Protein AF-A0A2G9LRD1-F1 (afdb_monomer_lite)

Secondary structure (DSSP, 8-state):
-HHHHHHHHHHHHHTT--SEEEEEEEETTTEEEEEEEETT-TTHHHHHHT-B--TT--S-SGGGGGGGTTS-EEEEE-HHHHHHHHHHHHTTSS-GGGEEEEE------EETTEEPTTTTT-S-SS----

Radius of gyration: 14.29 Å; chains: 1; bounding box: 33×35×33 Å

Sequence (130 aa):
MNEEIGRIAGDLFAKKKIDVFLGYCHDEHVGARPIYISSGDTDLKKKIEQLMFDEHCVMSLPGFLGRLRGERVGIVAKGCDIKCIIGLLQEHQVSRENLVIVAVECDHVKWKGEEMDKCKYCDVHKPDFY

Foldseek 3Di:
DLVVQLVVVVVCLVVVQFQWEWAWFQDPPQGIDIDIAGNPDPPNSVSSNRGDDDLQNPDAGLVCVLVVPPTQYEYEDFQVNVVVVVVCVVVVSDDPSSYDYDYDQAPAHDDPNHGDPCRVPDPRSPPDDD

pLDDT: mean 92.68, std 6.02, range [52.53, 98.06]

Structure (mmCIF, N/CA/C/O backbone):
data_AF-A0A2G9LRD1-F1
#
_entry.id   AF-A0A2G9LRD1-F1
#
loop_
_atom_site.group_PDB
_atom_site.id
_atom_site.type_symbol
_atom_site.label_atom_id
_atom_site.label_alt_id
_atom_site.label_comp_id
_atom_site.label_asym_id
_atom_site.label_entity_id
_atom_site.label_seq_id
_atom_site.pdbx_PDB_ins_code
_atom_site.Cartn_x
_atom_site.Cartn_y
_atom_site.Cartn_z
_atom_site.occupancy
_atom_site.B_iso_or_equiv
_atom_site.auth_seq_id
_atom_site.auth_comp_id
_atom_site.auth_asym_id
_atom_site.auth_atom_id
_atom_site.pdbx_PDB_model_num
ATOM 1 N N . MET A 1 1 ? -5.827 5.430 -12.245 1.00 78.31 1 MET A N 1
ATOM 2 C CA . MET A 1 1 ? -5.211 4.596 -11.189 1.00 78.31 1 MET A CA 1
ATOM 3 C C . MET A 1 1 ? -5.007 5.388 -9.899 1.00 78.31 1 MET A C 1
ATOM 5 O O . MET A 1 1 ? -5.686 5.089 -8.930 1.00 78.31 1 MET A O 1
ATOM 9 N N . ASN A 1 2 ? -4.167 6.431 -9.881 1.00 88.56 2 ASN A N 1
ATOM 10 C CA . ASN A 1 2 ? -3.881 7.216 -8.662 1.00 88.56 2 ASN A CA 1
ATOM 11 C C . ASN A 1 2 ? -5.142 7.790 -7.993 1.00 88.56 2 ASN A C 1
ATOM 13 O O . ASN A 1 2 ? -5.374 7.562 -6.809 1.00 88.56 2 ASN A O 1
ATOM 17 N N . GLU A 1 3 ? -6.013 8.439 -8.772 1.00 87.69 3 GLU A N 1
ATOM 18 C CA . GLU A 1 3 ? -7.292 8.977 -8.275 1.00 87.69 3 GLU A CA 1
ATOM 19 C C . GLU A 1 3 ? -8.213 7.891 -7.700 1.00 87.69 3 GLU A C 1
ATOM 21 O O . GLU A 1 3 ? -8.943 8.122 -6.738 1.00 87.69 3 GLU A O 1
ATOM 26 N N . GLU A 1 4 ? -8.161 6.681 -8.257 1.00 93.25 4 GLU A N 1
ATOM 27 C CA . GLU A 1 4 ? -8.979 5.561 -7.801 1.00 93.25 4 GLU A CA 1
ATOM 28 C C . GLU A 1 4 ? -8.463 4.981 -6.483 1.00 93.25 4 GLU A C 1
ATOM 30 O O . GLU A 1 4 ? -9.258 4.759 -5.570 1.00 93.25 4 GLU A O 1
ATOM 35 N N . ILE A 1 5 ? -7.141 4.829 -6.340 1.00 94.75 5 ILE A N 1
ATOM 36 C CA . ILE A 1 5 ? -6.501 4.464 -5.068 1.00 94.75 5 ILE A CA 1
ATOM 37 C C . ILE A 1 5 ? -6.854 5.501 -3.998 1.00 94.75 5 ILE A C 1
ATOM 39 O O . ILE A 1 5 ? -7.268 5.130 -2.898 1.00 94.75 5 ILE A O 1
ATOM 43 N N . GLY A 1 6 ? -6.758 6.793 -4.330 1.00 94.69 6 GLY A N 1
ATOM 44 C CA . GLY A 1 6 ? -7.118 7.884 -3.427 1.00 94.69 6 GLY A CA 1
ATOM 45 C C . GLY A 1 6 ? -8.586 7.832 -2.995 1.00 94.69 6 GLY A C 1
ATOM 46 O O . GLY A 1 6 ? -8.888 7.910 -1.802 1.00 94.69 6 GLY A O 1
ATOM 47 N N . ARG A 1 7 ? -9.507 7.608 -3.941 1.00 96.62 7 ARG A N 1
ATOM 48 C CA . ARG A 1 7 ? -10.941 7.436 -3.660 1.00 96.62 7 ARG A CA 1
ATOM 49 C C . ARG A 1 7 ? -11.205 6.246 -2.737 1.00 96.62 7 ARG A C 1
ATOM 51 O O . ARG A 1 7 ? -11.938 6.388 -1.763 1.00 96.62 7 ARG A O 1
ATOM 58 N N . ILE A 1 8 ? -10.598 5.090 -3.013 1.00 96.88 8 ILE A N 1
ATOM 59 C CA . ILE A 1 8 ? -10.748 3.882 -2.188 1.00 96.88 8 ILE A CA 1
ATOM 60 C C . ILE A 1 8 ? -10.205 4.128 -0.777 1.00 96.88 8 ILE A C 1
ATOM 62 O O . ILE A 1 8 ? -10.889 3.817 0.198 1.00 96.88 8 ILE A O 1
ATOM 66 N N . ALA A 1 9 ? -9.015 4.719 -0.646 1.00 96.56 9 ALA A N 1
ATOM 67 C CA . ALA A 1 9 ? -8.430 5.052 0.651 1.00 96.56 9 ALA A CA 1
ATOM 68 C C . ALA A 1 9 ? -9.342 6.000 1.447 1.00 96.56 9 ALA A C 1
ATOM 70 O O . ALA A 1 9 ? -9.652 5.729 2.609 1.00 96.56 9 ALA A O 1
ATOM 71 N N . GLY A 1 10 ? -9.842 7.062 0.806 1.00 96.69 10 GLY A N 1
ATOM 72 C CA . GLY A 1 10 ? -10.790 8.003 1.405 1.00 96.69 10 GLY A CA 1
ATOM 73 C C . GLY A 1 10 ? -12.071 7.326 1.897 1.00 96.69 10 GLY A C 1
ATOM 74 O O . GLY A 1 10 ? -12.485 7.544 3.037 1.00 96.69 10 GLY A O 1
ATOM 75 N N . ASP A 1 11 ? -12.654 6.442 1.088 1.00 97.62 11 ASP A N 1
ATOM 76 C CA . ASP A 1 11 ? -13.834 5.657 1.459 1.00 97.62 11 ASP A CA 1
ATOM 77 C C . ASP A 1 11 ? -13.576 4.734 2.658 1.00 97.62 11 ASP A C 1
ATOM 79 O O . ASP A 1 11 ? -14.447 4.570 3.519 1.00 97.62 11 ASP A O 1
ATOM 83 N N . LEU A 1 12 ? -12.398 4.107 2.725 1.00 97.31 12 LEU A N 1
ATOM 84 C CA . LEU A 1 12 ? -12.023 3.217 3.823 1.00 97.31 12 LEU A CA 1
ATOM 85 C C . LEU A 1 12 ? -11.860 3.979 5.142 1.00 97.31 12 LEU A C 1
ATOM 87 O O . LEU A 1 12 ? -12.367 3.513 6.169 1.00 97.31 12 LEU A O 1
ATOM 91 N N . PHE A 1 13 ? -11.227 5.155 5.111 1.00 97.38 13 PHE A N 1
ATOM 92 C CA . PHE A 1 13 ? -11.136 6.041 6.273 1.00 97.38 13 PHE A CA 1
ATOM 93 C C . PHE A 1 13 ? -12.513 6.559 6.698 1.00 97.38 13 PHE A C 1
ATOM 95 O O . PHE A 1 13 ? -12.858 6.487 7.877 1.00 97.38 13 PHE A O 1
ATOM 102 N N . ALA A 1 14 ? -13.342 7.011 5.751 1.00 96.38 14 ALA A N 1
ATOM 103 C CA . ALA A 1 14 ? -14.685 7.519 6.037 1.00 96.38 14 ALA A CA 1
ATOM 104 C C . ALA A 1 14 ? -15.583 6.454 6.690 1.00 96.38 14 ALA A C 1
ATOM 106 O O . ALA A 1 14 ? -16.315 6.739 7.637 1.00 96.38 14 ALA A O 1
ATOM 107 N N . LYS A 1 15 ? -15.480 5.201 6.231 1.00 97.06 15 LYS A N 1
ATOM 108 C CA . LYS A 1 15 ? -16.192 4.046 6.802 1.00 97.06 15 LYS A CA 1
ATOM 109 C C . LYS A 1 15 ? -15.540 3.508 8.083 1.00 97.06 15 LYS A C 1
ATOM 111 O O . LYS A 1 15 ? -16.025 2.512 8.616 1.00 97.06 15 LYS A O 1
ATOM 116 N N . LYS A 1 16 ? -14.450 4.126 8.563 1.00 95.81 16 LYS A N 1
ATOM 117 C CA . LYS A 1 16 ? -13.648 3.684 9.716 1.00 95.81 16 LYS A CA 1
ATOM 118 C C . LYS A 1 16 ? -13.268 2.204 9.628 1.00 95.81 16 LYS A C 1
ATOM 120 O O . LYS A 1 16 ? -13.307 1.504 10.635 1.00 95.81 16 LYS A O 1
ATOM 125 N N . LYS A 1 17 ? -12.964 1.706 8.426 1.00 96.62 17 LYS A N 1
ATOM 126 C CA . LYS A 1 17 ? -12.522 0.316 8.216 1.00 96.62 17 LYS A CA 1
ATOM 127 C C . LYS A 1 17 ? -11.028 0.140 8.467 1.00 96.62 17 LYS A C 1
ATOM 129 O O . LYS A 1 17 ? -10.596 -0.976 8.726 1.00 96.62 17 LYS A O 1
ATOM 134 N N . ILE A 1 18 ? -10.277 1.232 8.378 1.00 97.56 18 ILE A N 1
ATOM 135 C CA . ILE A 1 18 ? -8.832 1.290 8.570 1.00 97.56 18 ILE A CA 1
ATOM 136 C C . ILE A 1 18 ? -8.487 2.467 9.489 1.00 97.56 18 ILE A C 1
ATOM 138 O O . ILE A 1 18 ? -9.191 3.480 9.484 1.00 97.56 18 ILE A O 1
ATOM 142 N N . ASP A 1 19 ? -7.405 2.319 10.239 1.00 97.00 19 ASP A N 1
ATOM 143 C CA . ASP A 1 19 ? -6.757 3.348 11.058 1.00 97.00 19 ASP A CA 1
ATOM 144 C C . ASP A 1 19 ? -5.541 3.935 10.330 1.00 97.00 19 ASP A C 1
ATOM 146 O O . ASP A 1 19 ? -5.240 5.125 10.448 1.00 97.00 19 ASP A O 1
ATOM 150 N N . VAL A 1 20 ? -4.867 3.110 9.520 1.00 97.56 20 VAL A N 1
ATOM 151 C CA . VAL A 1 20 ? -3.685 3.488 8.739 1.00 97.56 20 VAL A CA 1
ATOM 152 C C . VAL A 1 20 ? -3.819 2.980 7.305 1.00 97.56 20 VAL A C 1
ATOM 154 O O . VAL A 1 20 ? -4.286 1.869 7.075 1.00 97.56 20 VAL A O 1
ATOM 157 N N . PHE A 1 21 ? -3.381 3.774 6.332 1.00 98.06 21 PHE A N 1
ATOM 158 C CA . PHE A 1 21 ? -3.236 3.384 4.935 1.00 98.06 21 PHE A CA 1
ATOM 159 C C . PHE A 1 21 ? -1.767 3.470 4.514 1.00 98.06 21 PHE A C 1
ATOM 161 O O . PHE A 1 21 ? -1.105 4.486 4.738 1.00 98.06 21 PHE A O 1
ATOM 168 N N . LEU A 1 22 ? -1.271 2.401 3.899 1.00 97.69 22 LEU A N 1
ATOM 169 C CA . LEU A 1 22 ? 0.077 2.275 3.367 1.00 97.69 22 LEU A CA 1
ATOM 170 C C . LEU A 1 22 ? 0.017 2.270 1.838 1.00 97.69 22 LEU A C 1
ATOM 172 O O . LEU A 1 22 ? -0.569 1.376 1.225 1.00 97.69 22 LEU A O 1
ATOM 176 N N . GLY A 1 23 ? 0.638 3.267 1.221 1.00 97.31 23 GLY A N 1
ATOM 177 C CA . GLY A 1 23 ? 0.710 3.400 -0.233 1.00 97.31 23 GLY A CA 1
ATOM 178 C C . GLY A 1 23 ? 2.055 3.953 -0.674 1.00 97.31 23 GLY A C 1
ATOM 179 O O . GLY A 1 23 ? 3.008 3.952 0.106 1.00 97.31 23 GLY A O 1
ATOM 180 N N . TYR A 1 24 ? 2.121 4.457 -1.905 1.00 97.12 24 TYR A N 1
ATOM 181 C CA . TYR A 1 24 ? 3.292 5.169 -2.410 1.00 97.12 24 TYR A CA 1
ATOM 182 C C . TYR A 1 24 ? 2.973 6.637 -2.653 1.00 97.12 24 TYR A C 1
ATOM 184 O O . TYR A 1 24 ? 1.831 6.999 -2.930 1.00 97.12 24 TYR A O 1
ATOM 192 N N . CYS A 1 25 ? 3.995 7.475 -2.563 1.00 95.50 25 C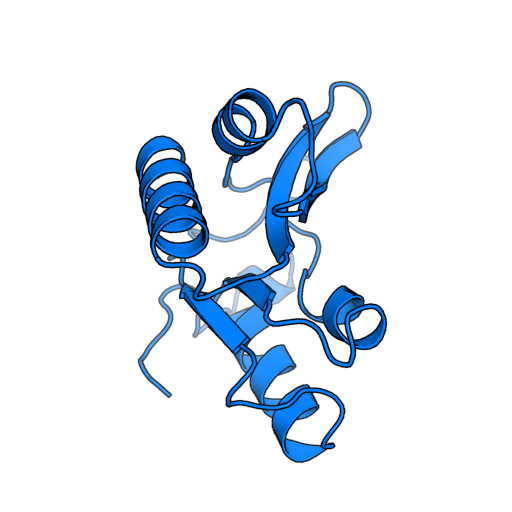YS A N 1
ATOM 193 C CA . CYS A 1 25 ? 3.970 8.849 -3.030 1.00 95.50 25 CYS A CA 1
ATOM 194 C C . CYS A 1 25 ? 5.259 9.148 -3.799 1.00 95.50 25 CYS A C 1
ATOM 196 O O . CYS A 1 25 ? 6.252 8.418 -3.696 1.00 95.50 25 CYS A O 1
ATOM 198 N N . HIS A 1 26 ? 5.238 10.236 -4.559 1.00 94.25 26 HIS A N 1
ATOM 199 C CA . HIS A 1 26 ? 6.423 10.733 -5.238 1.00 94.25 26 HIS A CA 1
ATOM 200 C C . HIS A 1 26 ? 7.268 11.589 -4.292 1.00 94.25 26 HIS A C 1
ATOM 202 O O . HIS A 1 26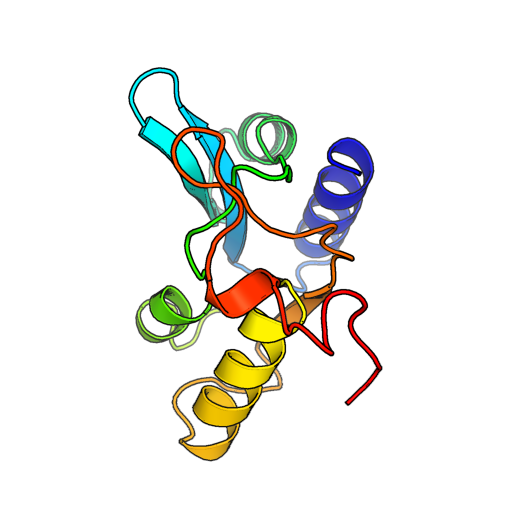 ? 6.739 12.342 -3.474 1.00 94.25 26 HIS A O 1
ATOM 208 N N . ASP A 1 27 ? 8.579 11.452 -4.412 1.00 91.94 27 ASP A N 1
ATOM 209 C CA . ASP A 1 27 ? 9.591 12.231 -3.721 1.00 91.94 27 ASP A CA 1
ATOM 210 C C . ASP A 1 27 ? 10.638 12.682 -4.736 1.00 91.94 27 ASP A C 1
ATOM 212 O O . ASP A 1 27 ? 11.117 11.880 -5.538 1.00 91.94 27 ASP A O 1
ATOM 216 N N . GLU A 1 28 ? 11.007 13.958 -4.698 1.00 87.25 28 GLU A N 1
ATOM 217 C CA . GLU A 1 28 ? 11.897 14.554 -5.698 1.00 87.25 28 GLU A CA 1
ATOM 218 C C . GLU A 1 28 ? 13.312 13.953 -5.682 1.00 87.25 28 GLU A C 1
ATOM 220 O O . GLU A 1 28 ? 14.016 13.999 -6.690 1.00 87.25 28 GLU A O 1
ATOM 225 N N . HIS A 1 29 ? 13.746 13.376 -4.556 1.00 86.00 29 HIS A N 1
ATOM 226 C CA . HIS A 1 29 ? 15.109 12.867 -4.397 1.00 86.00 29 HIS A CA 1
ATOM 227 C C . HIS A 1 29 ? 15.221 11.362 -4.618 1.00 86.00 29 HIS A C 1
ATOM 229 O O . HIS A 1 29 ? 16.226 10.891 -5.151 1.00 86.00 29 HIS A O 1
ATOM 235 N N . VAL A 1 30 ? 14.216 10.599 -4.183 1.00 85.62 30 VAL A N 1
ATOM 236 C CA . VAL A 1 30 ? 14.251 9.125 -4.224 1.00 85.62 30 VAL A CA 1
ATOM 237 C C . VAL A 1 30 ? 13.230 8.515 -5.186 1.00 85.62 30 VAL A C 1
ATOM 239 O O . VAL A 1 30 ? 13.238 7.301 -5.384 1.00 85.62 30 VAL A O 1
ATOM 242 N N . GLY A 1 31 ? 12.374 9.329 -5.806 1.00 89.69 31 GLY A N 1
ATOM 243 C CA . GLY A 1 31 ? 11.294 8.867 -6.669 1.00 89.69 31 GLY A CA 1
ATOM 244 C C . GLY A 1 31 ? 10.152 8.258 -5.860 1.00 89.69 31 GLY A C 1
ATOM 245 O O . GLY A 1 31 ? 9.649 8.861 -4.914 1.00 89.69 31 GLY A O 1
ATOM 246 N N . ALA A 1 32 ? 9.707 7.058 -6.231 1.00 93.38 32 ALA A N 1
ATOM 247 C CA . ALA A 1 32 ? 8.621 6.389 -5.526 1.00 93.38 32 ALA A CA 1
ATOM 248 C C . ALA A 1 32 ? 9.055 5.923 -4.129 1.00 93.38 32 ALA A C 1
ATOM 250 O O . ALA A 1 32 ? 9.958 5.095 -3.981 1.00 93.38 32 ALA A O 1
ATOM 251 N N . ARG A 1 33 ? 8.357 6.391 -3.092 1.00 94.81 33 ARG A N 1
ATOM 252 C CA . ARG A 1 33 ? 8.576 5.965 -1.703 1.00 94.81 33 ARG A CA 1
ATOM 253 C C . ARG A 1 33 ? 7.263 5.630 -1.000 1.00 94.81 33 ARG A C 1
ATOM 255 O O . ARG A 1 33 ? 6.210 6.073 -1.448 1.00 94.81 33 ARG A O 1
ATOM 262 N N . PRO A 1 34 ? 7.284 4.895 0.122 1.00 95.12 34 PRO A N 1
ATOM 263 C CA . PRO A 1 34 ? 6.093 4.633 0.901 1.00 95.12 34 PRO A CA 1
ATOM 264 C C . PRO A 1 34 ? 5.604 5.904 1.567 1.00 95.12 34 PRO A C 1
ATOM 266 O O . PRO A 1 34 ? 6.389 6.767 1.982 1.00 95.12 34 PRO A O 1
ATOM 269 N N . ILE A 1 35 ? 4.299 5.949 1.756 1.00 95.62 35 ILE A N 1
ATOM 270 C CA . ILE A 1 35 ? 3.633 6.927 2.594 1.00 95.62 35 ILE A CA 1
ATOM 271 C C . ILE A 1 35 ? 2.726 6.201 3.581 1.00 95.62 35 ILE A C 1
ATOM 273 O O . ILE A 1 35 ? 2.009 5.266 3.221 1.00 95.62 35 ILE A O 1
ATOM 277 N N . TYR A 1 36 ? 2.779 6.654 4.833 1.00 95.94 36 TYR A N 1
ATOM 278 C CA . TYR A 1 36 ? 1.852 6.262 5.885 1.00 95.94 36 TYR A CA 1
ATOM 279 C C . TYR A 1 36 ? 0.854 7.389 6.087 1.00 95.94 36 TYR A C 1
ATOM 281 O O . TYR A 1 36 ? 1.234 8.544 6.318 1.00 95.94 36 TYR A O 1
ATOM 289 N N . ILE A 1 37 ? -0.417 7.035 6.008 1.00 97.25 37 ILE A N 1
ATOM 290 C CA . ILE A 1 37 ? -1.527 7.952 6.208 1.00 97.25 37 ILE A CA 1
ATOM 291 C C . ILE A 1 37 ? -2.331 7.411 7.379 1.00 97.25 37 ILE A C 1
ATOM 293 O O . ILE A 1 37 ? -2.784 6.276 7.322 1.00 97.25 37 ILE A O 1
ATOM 297 N N . SER A 1 38 ? -2.483 8.184 8.445 1.00 96.62 38 SER A N 1
ATOM 298 C CA . SER A 1 38 ? -3.267 7.795 9.618 1.00 96.62 38 SER A CA 1
ATOM 299 C C . SER A 1 38 ? -4.577 8.571 9.656 1.00 96.62 38 SER A C 1
ATOM 301 O O . SER A 1 38 ? -4.625 9.742 9.284 1.00 96.62 38 SER A O 1
ATOM 303 N N . SER A 1 39 ? -5.638 7.958 10.181 1.00 93.94 39 SER A N 1
ATOM 304 C CA . SER A 1 39 ? -6.911 8.640 10.434 1.00 93.94 39 SER A CA 1
ATOM 305 C C . SER A 1 39 ? -6.778 9.860 11.357 1.00 93.94 39 SER A C 1
ATOM 307 O O . SER A 1 39 ? -7.656 10.717 11.348 1.00 93.94 39 SER A O 1
ATOM 309 N N . GLY A 1 40 ? -5.706 9.936 12.158 1.00 93.19 40 GLY A N 1
ATOM 310 C CA . GLY A 1 40 ? -5.399 11.074 13.032 1.00 93.19 40 GLY A CA 1
ATOM 311 C C . GLY A 1 40 ? -4.641 12.227 12.361 1.00 93.19 40 GLY A C 1
ATOM 312 O O . GLY A 1 40 ? -4.381 13.233 13.017 1.00 93.19 40 GLY A O 1
ATOM 313 N N . ASP A 1 41 ? -4.268 12.106 11.084 1.00 94.00 41 ASP A N 1
ATOM 314 C CA . ASP A 1 41 ? -3.520 13.148 10.379 1.00 94.00 41 ASP A CA 1
ATOM 315 C C . ASP A 1 41 ? -4.367 14.410 10.144 1.00 94.00 41 ASP A C 1
ATOM 317 O O . ASP A 1 41 ? -5.445 14.359 9.550 1.00 94.00 41 ASP A O 1
ATOM 321 N N . THR A 1 42 ? -3.831 15.578 10.511 1.00 92.69 42 THR A N 1
ATOM 322 C CA . THR A 1 42 ? -4.464 16.889 10.257 1.00 92.69 42 THR A CA 1
ATOM 323 C C . THR A 1 42 ? -4.663 17.169 8.768 1.00 92.69 42 THR A C 1
ATOM 325 O O . THR A 1 42 ? -5.647 17.788 8.369 1.00 92.69 42 THR A O 1
ATOM 328 N N . ASP A 1 43 ? -3.744 16.680 7.935 1.00 93.94 43 ASP A N 1
ATOM 329 C CA . ASP A 1 43 ? -3.723 16.871 6.484 1.00 93.94 43 ASP A CA 1
ATOM 330 C C . ASP A 1 43 ? -4.154 15.610 5.715 1.00 93.94 43 ASP A C 1
ATOM 332 O O . ASP A 1 43 ? -3.710 15.387 4.588 1.00 93.94 43 ASP A O 1
ATOM 336 N N . LEU A 1 44 ? -5.027 14.780 6.305 1.00 93.81 44 LEU A N 1
ATOM 337 C CA . LEU A 1 44 ? 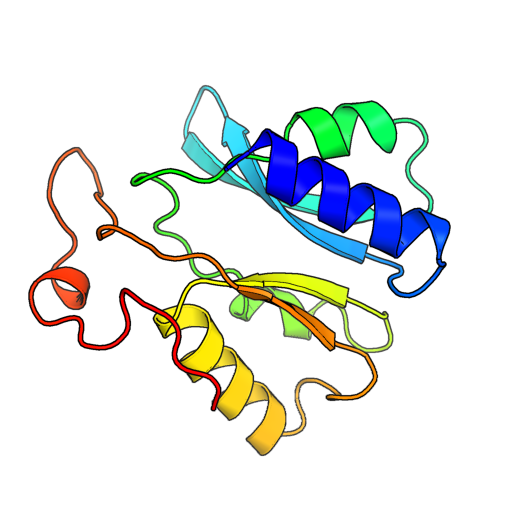-5.470 13.497 5.742 1.00 93.81 44 LEU A CA 1
ATOM 338 C C . LEU A 1 44 ? -5.827 13.577 4.246 1.00 93.81 44 LEU A C 1
ATOM 340 O O . LEU A 1 44 ? -5.331 12.783 3.452 1.00 93.81 44 LEU A O 1
ATOM 344 N N . LYS A 1 45 ? -6.639 14.564 3.840 1.00 94.25 45 LYS A N 1
ATOM 345 C CA . LYS A 1 45 ? -7.039 14.740 2.430 1.00 94.25 45 LYS A CA 1
ATOM 346 C C . LYS A 1 45 ? -5.843 14.990 1.507 1.00 94.25 45 LYS A C 1
ATOM 348 O O . LYS A 1 45 ? -5.708 14.298 0.506 1.00 94.25 45 LYS A O 1
ATOM 353 N N . LYS A 1 46 ? -4.940 15.903 1.883 1.00 95.06 46 LYS A N 1
ATOM 354 C CA . LYS A 1 46 ? -3.737 16.211 1.091 1.00 95.06 46 LYS A CA 1
ATOM 355 C C . LYS A 1 46 ? -2.816 14.999 0.975 1.00 95.06 46 LYS A C 1
ATOM 357 O O . LYS A 1 46 ? -2.236 14.768 -0.076 1.00 95.06 46 LYS A O 1
ATOM 362 N N . LYS A 1 47 ? -2.678 14.209 2.046 1.00 96.06 47 LYS A N 1
ATOM 363 C CA . LYS A 1 47 ? -1.886 12.970 2.015 1.00 96.06 47 LYS A CA 1
ATOM 364 C C . LYS A 1 47 ? -2.497 11.921 1.083 1.00 96.06 47 LYS A C 1
ATOM 366 O O . LYS A 1 47 ? -1.758 11.238 0.385 1.00 96.06 47 LYS A O 1
ATOM 371 N N . ILE A 1 48 ? -3.825 11.802 1.053 1.00 95.75 48 ILE A N 1
ATOM 372 C CA . ILE A 1 48 ? -4.526 10.905 0.122 1.00 95.75 48 ILE A CA 1
ATOM 373 C C . ILE A 1 48 ? -4.313 11.357 -1.329 1.00 95.75 48 ILE A C 1
ATOM 375 O O . ILE A 1 48 ? -4.077 10.519 -2.191 1.00 95.75 48 ILE A O 1
ATOM 379 N N . GLU A 1 49 ? -4.334 12.662 -1.597 1.00 95.38 49 GLU A N 1
ATOM 380 C CA . GLU A 1 49 ? -4.060 13.228 -2.929 1.00 95.38 49 GLU A CA 1
ATOM 381 C C . GLU A 1 49 ? -2.617 12.984 -3.404 1.00 95.38 49 GLU A C 1
ATOM 383 O O . GLU A 1 49 ? -2.361 12.957 -4.604 1.00 95.38 49 GLU A O 1
ATOM 388 N N . GLN A 1 50 ? -1.677 12.757 -2.481 1.00 95.25 50 GLN A N 1
ATOM 389 C CA . GLN A 1 50 ? -0.292 12.389 -2.798 1.00 95.25 50 GLN A CA 1
ATOM 390 C C . GLN A 1 50 ? -0.120 10.907 -3.159 1.00 95.25 50 GLN A C 1
ATOM 392 O O . GLN A 1 50 ? 0.978 10.512 -3.564 1.00 95.25 50 GLN A O 1
ATOM 397 N N . LEU A 1 51 ? -1.156 10.076 -2.985 1.00 96.94 51 LEU A N 1
ATOM 398 C CA . LEU A 1 51 ? -1.082 8.661 -3.331 1.00 96.94 51 LEU A CA 1
ATOM 399 C C . LEU A 1 51 ? -0.878 8.497 -4.832 1.00 96.94 51 LEU A C 1
ATOM 401 O O . LEU A 1 51 ? -1.622 9.027 -5.657 1.00 96.94 51 LEU A O 1
ATOM 405 N N . MET A 1 52 ? 0.119 7.701 -5.179 1.00 95.06 52 MET A N 1
ATOM 406 C CA . MET A 1 52 ? 0.452 7.404 -6.559 1.00 95.06 52 MET A CA 1
ATOM 407 C C . MET A 1 52 ? 0.889 5.950 -6.700 1.00 95.06 52 MET A C 1
ATOM 409 O O . MET A 1 52 ? 1.291 5.316 -5.726 1.00 95.06 52 MET A O 1
ATOM 413 N N . PHE A 1 53 ? 0.758 5.403 -7.901 1.00 95.19 53 PHE A N 1
ATOM 414 C CA . PHE A 1 53 ? 1.291 4.099 -8.254 1.00 95.19 53 PHE A CA 1
ATOM 415 C C . PHE A 1 53 ? 1.742 4.117 -9.713 1.00 95.19 53 PHE A C 1
ATOM 417 O O . PHE A 1 53 ? 0.957 4.439 -10.605 1.00 95.19 53 PHE A O 1
ATOM 424 N N . ASP A 1 54 ? 3.001 3.762 -9.942 1.00 93.75 54 ASP A N 1
ATOM 425 C CA . ASP A 1 54 ? 3.641 3.720 -11.253 1.00 93.75 54 ASP A CA 1
ATOM 426 C C . ASP A 1 54 ? 4.708 2.610 -11.321 1.00 93.75 54 ASP A C 1
ATOM 428 O O . ASP A 1 54 ? 4.935 1.861 -10.364 1.00 93.75 54 ASP A O 1
ATOM 432 N N . GLU A 1 55 ?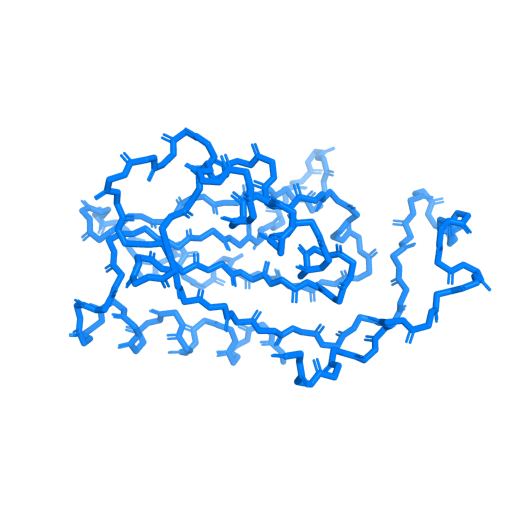 5.393 2.512 -12.461 1.00 93.06 55 GLU A N 1
ATOM 433 C CA . GLU A 1 55 ? 6.471 1.543 -12.692 1.00 93.06 55 GLU A CA 1
ATOM 434 C C . GLU A 1 55 ? 7.683 1.726 -11.761 1.00 93.06 55 GLU A C 1
ATOM 436 O O . GLU A 1 55 ? 8.489 0.808 -11.606 1.00 93.06 55 GLU A O 1
ATOM 441 N N . HIS A 1 56 ? 7.823 2.878 -11.102 1.00 93.31 56 HIS A N 1
ATOM 442 C CA . HIS A 1 56 ? 8.922 3.158 -10.182 1.00 93.31 56 HIS A CA 1
ATOM 443 C C . HIS A 1 56 ? 8.643 2.661 -8.761 1.00 93.31 56 HIS A C 1
ATOM 445 O O . HIS A 1 56 ? 9.552 2.655 -7.927 1.00 93.31 56 HIS A O 1
ATOM 451 N N . CYS A 1 57 ? 7.430 2.172 -8.476 1.00 94.00 57 CYS A N 1
ATOM 452 C CA . CYS A 1 57 ? 7.009 1.619 -7.184 1.00 94.00 57 CYS A CA 1
ATOM 453 C C . CYS A 1 57 ? 7.625 0.228 -6.883 1.00 94.00 57 CYS A C 1
ATOM 455 O O . CYS A 1 57 ? 6.933 -0.753 -6.588 1.00 94.00 57 CYS A O 1
ATOM 457 N N . VAL A 1 58 ? 8.959 0.141 -6.942 1.00 92.19 58 VAL A N 1
ATOM 458 C CA . VAL A 1 58 ? 9.768 -1.085 -6.819 1.00 92.19 58 VAL A CA 1
ATOM 459 C C . VAL A 1 58 ? 9.728 -1.674 -5.408 1.00 92.19 58 VAL A C 1
ATOM 461 O O . VAL A 1 58 ? 9.756 -2.902 -5.247 1.00 92.19 58 VAL A O 1
ATOM 464 N N . MET A 1 59 ? 9.681 -0.815 -4.385 1.00 91.44 59 MET A N 1
ATOM 465 C CA . MET A 1 59 ? 9.802 -1.241 -2.993 1.00 91.44 59 MET A CA 1
ATOM 466 C C . MET A 1 59 ? 8.566 -2.005 -2.523 1.00 91.44 59 MET A C 1
ATOM 468 O O . MET A 1 59 ? 7.443 -1.628 -2.834 1.00 91.44 59 MET A O 1
ATOM 472 N N . SER A 1 60 ? 8.762 -3.071 -1.753 1.00 92.50 60 SER A N 1
ATOM 473 C CA . SER A 1 60 ? 7.665 -3.886 -1.226 1.00 92.50 60 SER A CA 1
ATOM 474 C C . SER A 1 60 ? 7.104 -3.276 0.062 1.00 92.50 60 SER A C 1
ATOM 476 O O . SER A 1 60 ? 7.851 -3.013 1.005 1.00 92.50 60 SER A O 1
ATOM 478 N N . LEU A 1 61 ? 5.791 -3.035 0.101 1.00 96.31 61 LEU A N 1
ATOM 479 C CA . LEU A 1 61 ? 5.097 -2.466 1.263 1.00 96.31 61 LEU A CA 1
ATOM 480 C C . LEU A 1 61 ? 4.808 -3.458 2.414 1.00 96.31 61 LEU A C 1
ATOM 482 O O . LEU A 1 61 ? 4.862 -3.036 3.570 1.00 96.31 61 LEU A O 1
ATOM 486 N N . PRO A 1 62 ? 4.547 -4.761 2.180 1.00 96.19 62 PRO A N 1
ATOM 487 C CA . PRO A 1 62 ? 4.265 -5.731 3.244 1.00 96.19 62 PRO A CA 1
ATOM 488 C C . PRO A 1 62 ? 5.293 -5.778 4.379 1.00 96.19 62 PRO A C 1
ATOM 490 O O . PRO A 1 62 ? 4.916 -5.987 5.530 1.00 96.19 62 PRO A O 1
ATOM 493 N N . GLY A 1 63 ? 6.574 -5.509 4.097 1.00 93.56 63 GLY A N 1
ATOM 494 C CA . GLY A 1 63 ? 7.632 -5.468 5.116 1.00 93.56 63 GLY A CA 1
ATOM 495 C C . GLY A 1 63 ? 7.408 -4.426 6.222 1.00 93.56 63 GLY A C 1
ATOM 496 O O . GLY A 1 63 ? 8.009 -4.513 7.291 1.00 93.56 63 GLY A O 1
ATOM 497 N N . PHE A 1 64 ? 6.516 -3.459 6.006 1.00 94.25 64 PHE A N 1
ATOM 498 C CA . PHE A 1 64 ? 6.161 -2.451 7.000 1.00 94.25 64 PHE A CA 1
ATOM 499 C C . PHE A 1 64 ? 4.999 -2.858 7.912 1.00 94.25 64 PHE A C 1
ATOM 501 O O . PHE A 1 64 ? 4.825 -2.237 8.962 1.00 94.25 64 PHE A O 1
ATOM 508 N N . LEU A 1 65 ? 4.233 -3.899 7.564 1.00 94.38 65 LEU A N 1
ATOM 509 C CA . LEU A 1 65 ? 3.059 -4.329 8.333 1.00 94.38 65 LEU A CA 1
ATOM 510 C C . LEU A 1 65 ? 3.420 -4.769 9.756 1.00 94.38 65 LEU A C 1
ATOM 512 O O . LEU A 1 65 ? 2.656 -4.525 10.685 1.00 94.38 65 LEU A O 1
ATOM 516 N N . GLY A 1 66 ? 4.617 -5.327 9.960 1.00 88.12 66 GLY A N 1
ATOM 517 C CA . GLY A 1 66 ? 5.089 -5.723 11.290 1.00 88.12 66 GLY A CA 1
ATOM 518 C C . GLY A 1 66 ? 5.191 -4.562 12.290 1.00 88.12 66 GLY A C 1
ATOM 519 O O . GLY A 1 66 ? 5.086 -4.788 13.492 1.00 88.12 66 GLY A O 1
ATOM 520 N N . ARG A 1 67 ? 5.347 -3.316 11.814 1.00 89.88 67 ARG A N 1
ATOM 521 C CA . ARG A 1 67 ? 5.378 -2.105 12.659 1.00 89.88 67 ARG A CA 1
ATOM 522 C C . ARG A 1 67 ? 3.985 -1.573 13.007 1.00 89.88 67 ARG A C 1
ATOM 524 O O . ARG A 1 67 ? 3.882 -0.677 13.833 1.00 89.88 67 ARG A O 1
ATOM 531 N N . LEU A 1 68 ? 2.941 -2.109 12.378 1.00 91.25 68 LEU A N 1
ATOM 532 C CA . LEU A 1 68 ? 1.546 -1.677 12.510 1.00 91.25 68 LEU A CA 1
ATOM 533 C C . LEU A 1 68 ? 0.692 -2.734 13.231 1.00 91.25 68 LEU A C 1
ATOM 535 O O . LEU A 1 68 ? -0.515 -2.824 13.021 1.00 91.25 68 LEU A O 1
ATOM 539 N N . ARG A 1 69 ? 1.314 -3.584 14.059 1.00 86.62 69 ARG A N 1
ATOM 540 C CA . ARG A 1 69 ? 0.592 -4.618 14.810 1.00 86.62 69 ARG A CA 1
ATOM 541 C C . ARG A 1 69 ? -0.471 -3.984 15.709 1.00 86.62 69 ARG A C 1
ATOM 543 O O . ARG A 1 69 ? -0.159 -3.122 16.522 1.00 86.62 69 ARG A O 1
ATOM 550 N N . GLY A 1 70 ? -1.702 -4.474 15.584 1.00 88.75 70 GLY A N 1
ATOM 551 C CA . GLY A 1 70 ? -2.860 -4.001 16.348 1.00 88.75 70 GLY A CA 1
ATOM 552 C C . GLY A 1 70 ? -3.682 -2.913 15.651 1.00 88.75 70 GLY A C 1
ATOM 553 O O . GLY A 1 70 ? -4.824 -2.709 16.043 1.00 88.75 70 GLY A O 1
ATOM 554 N N . GLU A 1 71 ? -3.154 -2.280 14.602 1.00 94.25 71 GLU A N 1
ATOM 555 C CA . GLU A 1 71 ? -3.882 -1.291 13.797 1.00 94.25 71 GLU A CA 1
ATOM 556 C C . GLU A 1 71 ? -4.670 -1.967 12.671 1.00 94.25 71 GLU A C 1
ATOM 558 O O . GLU A 1 71 ? -4.249 -2.999 12.137 1.00 94.25 71 GLU A O 1
ATOM 563 N N . ARG A 1 72 ? -5.784 -1.360 12.241 1.00 97.00 72 ARG A N 1
ATOM 564 C CA . ARG A 1 72 ? -6.472 -1.770 11.007 1.00 97.00 72 ARG A CA 1
ATOM 565 C C . ARG A 1 72 ? -5.792 -1.100 9.821 1.00 97.00 72 ARG A C 1
ATOM 567 O O . ARG A 1 72 ? -5.859 0.117 9.658 1.00 97.00 72 ARG A O 1
ATOM 574 N N . VAL A 1 73 ? -5.134 -1.881 8.978 1.00 97.94 73 VAL A N 1
ATOM 575 C CA . VAL A 1 73 ? -4.281 -1.383 7.900 1.00 97.94 73 VAL A CA 1
ATOM 576 C C . VAL A 1 73 ? -4.952 -1.568 6.543 1.00 97.94 73 VAL A C 1
ATOM 578 O O . VAL A 1 73 ? -5.329 -2.672 6.158 1.00 97.94 73 VAL A O 1
ATOM 581 N N . GLY A 1 74 ? -5.063 -0.480 5.786 1.00 97.81 74 GLY A N 1
ATOM 582 C CA . GLY A 1 74 ? -5.237 -0.507 4.338 1.00 97.81 74 GLY A CA 1
ATOM 583 C C . GLY A 1 74 ? -3.875 -0.517 3.648 1.00 97.81 74 GLY A C 1
ATOM 584 O O . GLY A 1 74 ? -2.989 0.226 4.055 1.00 97.81 74 GLY A O 1
ATOM 585 N N . ILE A 1 75 ? -3.674 -1.337 2.620 1.00 97.81 75 ILE A N 1
ATOM 586 C CA . ILE A 1 75 ? -2.393 -1.414 1.902 1.00 97.81 75 ILE A CA 1
ATOM 587 C C . ILE A 1 75 ? -2.607 -1.507 0.393 1.00 97.81 75 ILE A C 1
ATOM 589 O O . ILE A 1 75 ? -3.413 -2.314 -0.066 1.00 97.81 75 ILE A O 1
ATOM 593 N N . VAL A 1 76 ? -1.861 -0.718 -0.382 1.00 97.12 76 VAL A N 1
ATOM 594 C CA . VAL A 1 76 ? -1.724 -0.928 -1.831 1.00 97.12 76 VAL A CA 1
ATOM 595 C C . VAL A 1 76 ? -0.782 -2.104 -2.064 1.00 97.12 76 VAL A C 1
ATOM 597 O O . VAL A 1 76 ? 0.348 -2.087 -1.579 1.00 97.12 76 VAL A O 1
ATOM 600 N N . ALA A 1 77 ? -1.219 -3.127 -2.796 1.00 96.00 77 ALA A N 1
ATOM 601 C CA . ALA A 1 77 ? -0.422 -4.336 -2.987 1.00 96.00 77 ALA A CA 1
ATOM 602 C C . ALA A 1 77 ? -0.406 -4.803 -4.444 1.00 96.00 77 ALA A C 1
ATOM 604 O O . ALA A 1 77 ? -1.449 -5.009 -5.063 1.00 96.00 77 ALA A O 1
ATOM 605 N N . LYS A 1 78 ? 0.802 -5.028 -4.967 1.00 94.50 78 LYS A N 1
ATOM 606 C CA . LYS A 1 78 ? 1.030 -5.760 -6.220 1.00 94.50 78 LYS A CA 1
ATOM 607 C C . LYS A 1 78 ? 0.856 -7.264 -5.977 1.00 94.50 78 LYS A C 1
ATOM 609 O O . LYS A 1 78 ? 0.922 -7.715 -4.835 1.00 94.50 78 LYS A O 1
ATOM 614 N N . GLY A 1 79 ? 0.747 -8.078 -7.027 1.00 93.81 79 GLY A N 1
ATOM 615 C CA . GLY A 1 79 ? 0.628 -9.536 -6.858 1.00 93.81 79 GLY A CA 1
ATOM 616 C C . GLY A 1 79 ? 1.807 -10.177 -6.109 1.00 93.81 79 GLY A C 1
ATOM 617 O O . GLY A 1 79 ? 1.611 -11.053 -5.267 1.00 93.81 79 GLY A O 1
ATOM 618 N N . CYS A 1 80 ? 3.034 -9.684 -6.313 1.00 93.44 80 CYS A N 1
ATOM 619 C CA . CYS A 1 80 ? 4.191 -10.122 -5.523 1.00 93.44 80 CYS A CA 1
ATOM 620 C C . CYS A 1 80 ? 4.119 -9.684 -4.047 1.00 93.44 80 CYS A C 1
ATOM 622 O O . CYS A 1 80 ? 4.547 -10.438 -3.176 1.00 93.44 80 CYS A O 1
ATOM 624 N N . ASP A 1 81 ? 3.526 -8.522 -3.749 1.00 95.44 81 ASP A N 1
ATOM 625 C CA . ASP A 1 81 ? 3.283 -8.080 -2.370 1.00 95.44 81 ASP A CA 1
ATOM 626 C C . ASP A 1 81 ? 2.217 -8.956 -1.694 1.00 95.44 81 ASP A C 1
ATOM 628 O O . ASP A 1 81 ? 2.355 -9.297 -0.524 1.00 95.44 81 ASP A O 1
ATOM 632 N N . ILE A 1 82 ? 1.182 -9.377 -2.429 1.00 94.94 82 ILE A N 1
ATOM 633 C CA . ILE A 1 82 ? 0.141 -10.284 -1.921 1.00 94.94 82 ILE A CA 1
ATOM 634 C C . ILE A 1 82 ? 0.741 -11.639 -1.526 1.00 94.94 82 ILE A C 1
ATOM 636 O O . ILE A 1 82 ? 0.455 -12.121 -0.431 1.00 94.94 82 ILE A O 1
ATOM 640 N N . LYS A 1 83 ? 1.642 -12.208 -2.342 1.00 93.50 83 LYS A N 1
ATOM 641 C CA . LYS A 1 83 ? 2.402 -13.421 -1.978 1.00 93.50 83 LYS A CA 1
ATOM 642 C C . LYS A 1 83 ? 3.162 -13.234 -0.650 1.00 93.50 83 LYS A C 1
ATOM 644 O O . LYS A 1 83 ? 3.115 -14.115 0.207 1.00 93.50 83 LYS A O 1
ATOM 649 N N . CYS A 1 84 ? 3.794 -12.076 -0.428 1.00 95.06 84 CYS A N 1
ATOM 650 C CA . CYS A 1 84 ? 4.443 -11.763 0.853 1.00 95.06 84 CYS A CA 1
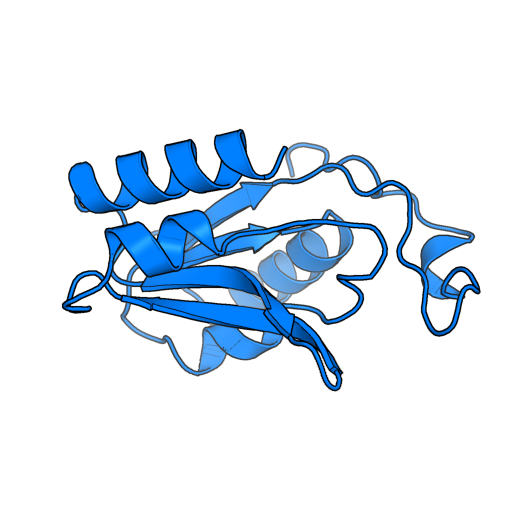ATOM 651 C C . CYS A 1 84 ? 3.443 -11.631 2.013 1.00 95.06 84 CYS A C 1
ATOM 653 O O . CYS A 1 84 ? 3.698 -12.144 3.100 1.00 95.06 84 CYS A O 1
ATOM 655 N N . ILE A 1 85 ? 2.300 -10.971 1.796 1.00 95.56 85 ILE A N 1
ATOM 656 C CA . ILE A 1 85 ? 1.240 -10.830 2.806 1.00 95.56 85 ILE A CA 1
ATOM 657 C C . ILE A 1 85 ? 0.718 -12.201 3.239 1.00 95.56 85 ILE A C 1
ATOM 659 O O . ILE A 1 85 ? 0.538 -12.417 4.432 1.00 95.56 85 ILE A O 1
ATOM 663 N N . ILE A 1 86 ? 0.515 -13.136 2.306 1.00 94.69 86 ILE A N 1
ATOM 664 C CA . ILE A 1 86 ? 0.087 -14.506 2.625 1.00 94.69 86 ILE A CA 1
ATOM 665 C C . ILE A 1 86 ? 1.079 -15.172 3.585 1.00 94.69 86 ILE A C 1
ATOM 667 O O . ILE A 1 86 ? 0.651 -15.735 4.590 1.00 94.69 86 ILE A O 1
ATOM 671 N N . GLY A 1 87 ? 2.386 -15.047 3.334 1.00 94.94 87 GLY A N 1
ATOM 672 C CA . GLY A 1 87 ? 3.413 -15.539 4.258 1.00 94.94 87 GLY A CA 1
ATOM 673 C C . GLY A 1 87 ? 3.304 -14.900 5.647 1.00 94.94 87 GLY A C 1
ATOM 674 O O . GLY A 1 87 ? 3.260 -15.603 6.651 1.00 94.94 87 GLY A O 1
ATOM 675 N N . LEU A 1 88 ? 3.144 -13.573 5.717 1.00 94.50 88 LEU A N 1
ATOM 676 C CA . LEU A 1 88 ? 2.967 -12.860 6.991 1.00 94.50 88 LEU A CA 1
ATOM 677 C C . LEU A 1 88 ? 1.698 -13.283 7.751 1.00 94.50 88 LEU A C 1
ATOM 679 O O . LEU A 1 88 ? 1.705 -13.303 8.982 1.00 94.50 88 LEU A O 1
ATOM 683 N N . LEU A 1 89 ? 0.617 -13.614 7.039 1.00 93.88 89 LEU A N 1
ATOM 684 C CA . LEU A 1 89 ? -0.613 -14.151 7.628 1.00 93.88 89 LEU A CA 1
ATOM 685 C C . LEU A 1 89 ? -0.392 -15.569 8.176 1.00 93.88 89 LEU A C 1
ATOM 687 O O . LEU A 1 89 ? -0.811 -15.859 9.295 1.00 93.88 89 LEU A O 1
ATOM 691 N N . GLN A 1 90 ? 0.285 -16.434 7.415 1.00 95.12 90 GLN A N 1
ATOM 692 C CA . GLN A 1 90 ? 0.608 -17.809 7.821 1.00 95.12 90 GLN A CA 1
ATOM 693 C C . GLN A 1 90 ? 1.542 -17.850 9.036 1.00 95.12 90 GLN A C 1
ATOM 695 O O . GLN A 1 90 ? 1.390 -18.703 9.904 1.00 95.12 90 GLN A O 1
ATOM 700 N N . GLU A 1 91 ? 2.470 -16.900 9.131 1.00 94.62 91 GLU A N 1
ATOM 701 C CA . GLU A 1 91 ? 3.370 -16.737 10.276 1.00 94.62 91 GLU A CA 1
ATOM 702 C C . GLU A 1 91 ? 2.742 -15.958 11.447 1.00 94.62 91 GLU A C 1
ATOM 704 O O . GLU A 1 91 ? 3.431 -15.629 12.415 1.00 94.62 91 GLU A O 1
ATOM 709 N N . HIS A 1 92 ? 1.448 -15.620 11.374 1.00 91.25 92 HIS A N 1
ATOM 710 C CA . HIS A 1 92 ? 0.731 -14.836 12.387 1.00 91.25 92 HIS A CA 1
ATOM 711 C C . HIS A 1 92 ? 1.394 -13.486 12.721 1.00 91.25 92 HIS A C 1
ATOM 713 O O . HIS A 1 92 ? 1.247 -12.950 13.824 1.00 91.25 92 HIS A O 1
ATOM 719 N N . GLN A 1 93 ? 2.134 -12.905 11.773 1.00 90.94 93 GLN A N 1
ATOM 720 C CA . GLN A 1 93 ? 2.718 -11.575 11.934 1.00 90.94 93 GLN A CA 1
ATOM 721 C C . GLN A 1 93 ? 1.698 -10.459 11.699 1.00 90.94 93 GLN A C 1
ATOM 723 O O . GLN A 1 93 ? 1.885 -9.347 12.202 1.00 90.94 93 GLN A O 1
ATOM 728 N N . VAL A 1 94 ? 0.638 -10.762 10.946 1.00 92.31 94 VAL A N 1
ATOM 729 C CA . VAL A 1 94 ? -0.469 -9.863 10.610 1.00 92.31 94 VAL A CA 1
ATOM 730 C C . VAL A 1 94 ? -1.791 -10.604 10.811 1.00 92.31 94 VAL A C 1
ATOM 732 O O . VAL A 1 94 ? -1.909 -11.781 10.481 1.00 92.31 94 VAL A O 1
ATOM 735 N N . SER A 1 95 ? -2.794 -9.902 11.333 1.00 92.69 95 SER A N 1
ATOM 736 C CA . SER A 1 95 ? -4.159 -10.410 11.493 1.00 92.69 95 SER A CA 1
ATOM 737 C C . SER A 1 95 ? -4.997 -10.124 10.247 1.00 92.69 95 SER A C 1
ATOM 739 O O . SER A 1 95 ? -5.049 -8.982 9.784 1.00 92.69 95 SER A O 1
ATOM 741 N N . ARG A 1 96 ? -5.689 -11.135 9.706 1.00 93.69 96 ARG A N 1
ATOM 742 C CA . ARG A 1 96 ? -6.475 -11.005 8.463 1.00 93.69 96 ARG A CA 1
ATOM 743 C C . ARG A 1 96 ? -7.625 -10.010 8.604 1.00 93.69 96 ARG A C 1
ATOM 745 O O . ARG A 1 96 ? -7.924 -9.289 7.652 1.00 93.69 96 ARG A O 1
ATOM 752 N N . GLU A 1 97 ? -8.259 -9.991 9.768 1.00 94.19 97 GLU A N 1
ATOM 753 C CA . GLU A 1 97 ? -9.367 -9.114 10.143 1.00 94.19 97 GLU A CA 1
ATOM 754 C C . GLU A 1 97 ? -8.970 -7.634 10.186 1.00 94.19 97 GLU A C 1
ATOM 756 O O . GLU A 1 97 ? -9.807 -6.765 9.953 1.00 94.19 97 GLU A O 1
ATOM 761 N N . ASN A 1 98 ? -7.683 -7.358 10.399 1.00 94.19 98 ASN A N 1
ATOM 762 C CA . ASN A 1 98 ? -7.131 -6.012 10.474 1.00 94.19 98 ASN A CA 1
ATOM 763 C C . ASN A 1 98 ? -6.508 -5.558 9.151 1.00 94.19 98 ASN A C 1
ATOM 765 O O . ASN A 1 98 ? -5.862 -4.518 9.124 1.00 94.19 98 ASN A O 1
ATOM 769 N N . LEU A 1 99 ? -6.667 -6.309 8.056 1.00 96.12 99 LEU A N 1
ATOM 770 C CA . LEU A 1 99 ? -6.022 -5.996 6.784 1.00 96.12 99 LEU A CA 1
ATOM 771 C C . LEU A 1 99 ? -7.036 -5.818 5.649 1.00 96.12 99 LEU A C 1
ATOM 773 O O . LEU A 1 99 ? -7.812 -6.720 5.319 1.00 96.12 99 LEU A O 1
ATOM 777 N N . VAL A 1 100 ? -6.977 -4.660 4.994 1.00 97.06 100 VAL A N 1
ATOM 778 C CA . VAL A 1 100 ? -7.691 -4.359 3.750 1.00 97.06 100 VAL A CA 1
ATOM 779 C C . VAL A 1 100 ? -6.667 -4.175 2.637 1.00 97.06 100 VAL A C 1
ATOM 781 O O . VAL A 1 100 ? -5.824 -3.286 2.695 1.00 97.06 100 VAL A O 1
ATOM 784 N N . ILE A 1 101 ? -6.745 -5.014 1.609 1.00 96.25 101 ILE A N 1
ATOM 785 C CA . ILE A 1 101 ? -5.808 -4.988 0.485 1.00 96.25 101 ILE A CA 1
ATOM 786 C C . ILE A 1 101 ? -6.467 -4.264 -0.689 1.00 96.25 101 ILE A C 1
ATOM 788 O O . ILE A 1 101 ? -7.530 -4.671 -1.156 1.00 96.25 101 ILE A O 1
ATOM 792 N N . VAL A 1 102 ? -5.824 -3.202 -1.165 1.00 95.81 102 VAL A N 1
ATOM 793 C CA . VAL A 1 102 ? -6.133 -2.527 -2.427 1.00 95.81 102 VAL A CA 1
ATOM 794 C C . VAL A 1 102 ? -5.173 -3.087 -3.471 1.00 95.81 102 VAL A C 1
ATOM 796 O O . VAL A 1 102 ? -4.028 -2.651 -3.586 1.00 95.81 102 VAL A O 1
ATOM 799 N N . ALA A 1 103 ? -5.620 -4.131 -4.165 1.00 94.00 103 ALA A N 1
ATOM 800 C CA . ALA A 1 103 ? -4.815 -4.798 -5.176 1.00 94.00 103 ALA A CA 1
ATOM 801 C C . ALA A 1 103 ? -4.654 -3.907 -6.415 1.00 94.00 103 ALA A C 1
ATOM 803 O O . ALA A 1 103 ? -5.609 -3.260 -6.845 1.00 94.00 103 ALA A O 1
ATOM 804 N N . VAL A 1 104 ? -3.452 -3.892 -6.986 1.00 93.94 104 VAL A N 1
ATOM 805 C CA . VAL A 1 104 ? -3.151 -3.173 -8.228 1.00 93.94 104 VAL A CA 1
ATOM 806 C C . VAL A 1 104 ? -2.515 -4.111 -9.244 1.00 93.94 104 VAL A C 1
ATOM 808 O O . VAL A 1 104 ? -1.627 -4.902 -8.911 1.00 93.94 104 VAL A O 1
ATOM 811 N N . GLU A 1 105 ? -2.966 -4.006 -10.491 1.00 92.81 105 GLU A N 1
ATOM 812 C CA . GLU A 1 105 ? -2.249 -4.577 -11.627 1.00 92.81 105 GLU A CA 1
ATOM 813 C C . GLU A 1 105 ? -0.957 -3.787 -11.840 1.00 92.81 105 GLU A C 1
ATOM 815 O O . GLU A 1 105 ? -0.945 -2.556 -11.806 1.00 92.81 105 GLU A O 1
ATOM 820 N N . CYS A 1 106 ? 0.145 -4.502 -12.022 1.00 91.62 106 CYS A N 1
ATOM 821 C CA . CYS A 1 106 ? 1.468 -3.920 -12.156 1.00 91.62 106 CYS A CA 1
ATOM 822 C C . CYS A 1 106 ? 2.055 -4.337 -13.493 1.00 91.62 106 CYS A C 1
ATOM 824 O O . CYS A 1 106 ? 2.402 -5.501 -13.654 1.00 91.62 106 CYS A O 1
ATOM 826 N N . ASP A 1 107 ? 2.258 -3.397 -14.410 1.00 88.50 107 ASP A N 1
ATOM 827 C CA . ASP A 1 107 ? 2.953 -3.662 -15.673 1.00 88.50 107 ASP A CA 1
ATOM 828 C C . ASP A 1 107 ? 4.476 -3.636 -15.488 1.00 88.50 107 ASP A C 1
ATOM 830 O O . ASP A 1 107 ? 5.188 -2.840 -16.092 1.00 88.50 107 ASP A O 1
ATOM 834 N N . HIS A 1 1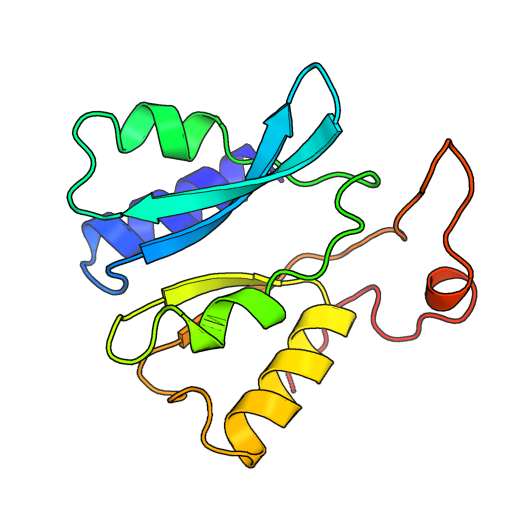08 ? 4.956 -4.517 -14.604 1.00 91.56 108 HIS A N 1
ATOM 835 C CA . HIS A 1 108 ? 6.367 -4.649 -14.243 1.00 91.56 108 HIS A CA 1
ATOM 836 C C . HIS A 1 108 ? 6.917 -3.393 -13.532 1.00 91.56 108 HIS A C 1
ATOM 838 O O . HIS A 1 108 ? 6.414 -2.282 -13.668 1.00 91.56 108 HIS A O 1
ATOM 844 N N . VAL A 1 109 ? 7.927 -3.564 -12.676 1.00 93.19 109 VAL A N 1
ATOM 845 C CA . VAL A 1 109 ? 8.575 -2.422 -12.009 1.00 93.19 109 VAL A CA 1
ATOM 846 C C . VAL A 1 109 ? 9.970 -2.214 -12.570 1.00 93.19 109 VAL A C 1
ATOM 848 O O . VAL A 1 109 ? 10.694 -3.182 -12.829 1.00 93.19 109 VAL A O 1
ATOM 851 N N . LYS A 1 110 ? 10.360 -0.949 -12.720 1.00 93.44 110 LYS A N 1
ATOM 852 C CA . LYS A 1 110 ? 11.651 -0.543 -13.264 1.00 93.44 110 LYS A CA 1
ATOM 853 C C . LYS A 1 110 ? 12.494 0.173 -12.223 1.00 93.44 110 LYS A C 1
ATOM 855 O O . LYS A 1 110 ? 12.024 1.060 -11.512 1.00 93.44 110 LYS A O 1
ATOM 860 N N . TRP A 1 111 ? 13.775 -0.167 -12.185 1.00 87.88 111 TRP A N 1
ATOM 861 C CA . TRP A 1 111 ? 14.784 0.522 -11.395 1.00 87.88 111 TRP A CA 1
ATOM 862 C C . TRP A 1 111 ? 15.845 1.096 -12.325 1.00 87.88 111 TRP A C 1
ATOM 864 O O . TRP A 1 111 ? 16.418 0.377 -13.136 1.00 87.88 111 TRP A O 1
ATOM 874 N N . LYS A 1 112 ? 16.097 2.408 -12.230 1.00 86.94 112 LYS A N 1
ATOM 875 C CA . LYS A 1 112 ? 17.011 3.131 -13.138 1.00 86.94 112 LYS A CA 1
ATOM 876 C C . LYS A 1 112 ? 16.684 2.934 -14.631 1.00 86.94 112 LYS A C 1
ATOM 878 O O . LYS A 1 112 ? 17.581 2.899 -15.463 1.00 86.94 112 LYS A O 1
ATOM 883 N N . GLY A 1 113 ? 15.395 2.820 -14.956 1.00 86.62 113 GLY A N 1
ATOM 884 C CA . GLY A 1 113 ? 14.907 2.639 -16.328 1.00 86.62 113 GLY A CA 1
ATOM 885 C C . GLY A 1 113 ? 14.942 1.197 -16.839 1.00 86.62 113 GLY A C 1
ATOM 886 O O . GLY A 1 113 ? 14.392 0.932 -17.904 1.00 86.62 113 GLY A O 1
ATOM 887 N N . GLU A 1 114 ? 15.512 0.262 -16.079 1.00 91.00 114 GLU A N 1
ATOM 888 C CA . GLU A 1 114 ? 15.551 -1.152 -16.440 1.00 91.00 114 GLU A CA 1
ATOM 889 C C . GLU A 1 114 ? 14.509 -1.947 -15.664 1.00 91.00 114 GLU A C 1
ATOM 891 O O . GLU A 1 114 ? 14.306 -1.743 -14.465 1.00 91.00 114 GLU A O 1
ATOM 896 N N . GLU A 1 115 ? 13.850 -2.877 -16.347 1.00 92.06 115 GLU A N 1
ATOM 897 C CA . GLU A 1 115 ? 12.944 -3.816 -15.701 1.00 92.06 115 GLU A CA 1
ATOM 898 C C . GLU A 1 115 ? 13.700 -4.698 -14.700 1.00 92.06 115 GLU A C 1
ATOM 900 O O . GLU A 1 115 ? 14.738 -5.288 -15.012 1.00 92.06 115 GLU A O 1
ATOM 905 N N . MET A 1 116 ? 13.155 -4.810 -13.489 1.00 91.56 116 MET A N 1
ATOM 906 C CA . MET A 1 116 ? 13.728 -5.649 -12.440 1.00 91.56 116 MET A CA 1
ATOM 907 C C . MET A 1 116 ? 13.744 -7.124 -12.858 1.00 91.56 116 MET A C 1
ATOM 909 O O . MET A 1 116 ? 12.763 -7.631 -13.391 1.00 91.56 116 MET A O 1
ATOM 913 N N . ASP A 1 117 ? 14.795 -7.870 -12.512 1.00 91.31 117 ASP A N 1
ATOM 914 C CA . ASP A 1 117 ? 14.907 -9.290 -12.894 1.00 91.31 117 ASP A CA 1
ATOM 915 C C . ASP A 1 117 ? 13.728 -10.155 -12.420 1.00 91.31 117 ASP A C 1
ATOM 917 O O . ASP A 1 117 ? 13.293 -11.057 -13.132 1.00 91.31 117 ASP A O 1
ATOM 921 N N . LYS A 1 118 ? 13.155 -9.841 -11.247 1.00 87.44 118 LYS A N 1
ATOM 922 C CA . LYS A 1 118 ? 11.954 -10.518 -10.722 1.00 87.44 118 LYS A CA 1
ATOM 923 C C . LYS A 1 118 ? 10.719 -10.343 -11.613 1.00 87.44 118 LYS A C 1
ATOM 925 O O . LYS A 1 118 ? 9.788 -11.136 -11.525 1.00 87.44 118 LYS A O 1
ATOM 930 N N . CYS A 1 119 ? 10.683 -9.275 -12.406 1.00 92.50 119 CYS A N 1
ATOM 931 C CA . CYS A 1 119 ? 9.555 -8.919 -13.253 1.00 92.50 119 CYS A CA 1
ATOM 932 C C . CYS A 1 119 ? 9.586 -9.659 -14.592 1.00 92.50 119 CYS A C 1
ATOM 934 O O . CYS A 1 119 ? 8.531 -10.105 -15.031 1.00 92.50 119 CYS A O 1
ATOM 936 N N . LYS A 1 120 ? 10.779 -9.944 -15.130 1.00 89.69 120 LYS A N 1
ATOM 937 C CA . LYS A 1 120 ? 10.971 -10.618 -16.428 1.00 89.69 120 LYS A CA 1
ATOM 938 C C . LYS A 1 120 ? 10.272 -11.977 -16.538 1.00 89.69 120 LYS A C 1
ATOM 940 O O . LYS A 1 120 ? 9.990 -12.448 -17.635 1.00 89.69 120 LYS A O 1
ATOM 945 N N . TYR A 1 121 ? 10.011 -12.615 -15.398 1.00 89.38 121 TYR A N 1
ATOM 946 C CA . TYR A 1 121 ? 9.374 -13.929 -15.290 1.00 89.38 121 TYR A CA 1
ATOM 947 C C . TYR A 1 121 ? 8.115 -13.892 -14.406 1.00 89.38 121 TYR A C 1
ATOM 949 O O . TYR A 1 121 ? 7.733 -14.905 -13.824 1.00 89.38 121 TYR A O 1
ATOM 957 N N . CYS A 1 122 ? 7.501 -12.717 -14.238 1.00 90.38 122 CYS A N 1
ATOM 958 C CA . CYS A 1 122 ? 6.407 -12.513 -13.295 1.00 90.38 122 CYS A CA 1
ATOM 959 C C . CYS A 1 122 ? 5.075 -13.076 -13.808 1.00 90.38 122 CYS A C 1
ATOM 961 O O . CYS A 1 122 ? 4.485 -12.586 -14.771 1.00 90.38 122 CYS A O 1
ATOM 963 N N . ASP A 1 123 ? 4.544 -14.045 -13.070 1.00 89.88 123 ASP A N 1
ATOM 964 C CA . ASP A 1 123 ? 3.238 -14.670 -13.285 1.00 89.88 123 ASP A CA 1
ATOM 965 C C . ASP A 1 123 ? 2.090 -13.964 -12.541 1.00 89.88 123 ASP A C 1
ATOM 967 O O . ASP A 1 123 ? 0.929 -14.295 -12.738 1.00 89.88 123 ASP A O 1
ATOM 971 N N . VAL A 1 124 ? 2.403 -12.974 -11.698 1.00 91.56 124 VAL A N 1
ATOM 972 C CA . VAL A 1 124 ? 1.448 -12.285 -10.805 1.00 91.56 124 VAL A CA 1
ATOM 973 C C . VAL A 1 124 ? 1.384 -10.778 -11.031 1.00 91.56 124 VAL A C 1
ATOM 975 O O . VAL A 1 124 ? 1.104 -10.002 -10.117 1.00 91.56 124 VAL A O 1
ATOM 978 N N . HIS A 1 125 ? 1.680 -10.335 -12.250 1.00 87.88 125 HIS A N 1
ATOM 979 C CA . HIS A 1 125 ? 1.524 -8.933 -12.641 1.00 87.88 125 HIS A CA 1
ATOM 980 C C . HIS A 1 125 ? 0.042 -8.505 -12.613 1.00 87.88 125 HIS A C 1
ATOM 982 O O . HIS A 1 125 ? -0.266 -7.350 -12.314 1.00 87.88 125 HIS A O 1
ATOM 988 N N . LYS A 1 126 ? -0.871 -9.466 -12.806 1.00 86.88 126 LYS A N 1
ATOM 989 C CA . LYS A 1 126 ? -2.299 -9.362 -12.496 1.00 86.88 126 LYS A CA 1
ATOM 990 C C . LYS A 1 126 ? -2.586 -10.154 -11.222 1.00 86.88 126 LYS A C 1
ATOM 992 O O . LYS A 1 126 ? -2.361 -11.362 -11.210 1.00 86.88 126 LYS A O 1
ATOM 997 N N . PRO A 1 127 ? -3.007 -9.502 -10.130 1.00 79.56 127 PRO A N 1
ATOM 998 C CA . PRO A 1 127 ? -3.385 -10.215 -8.924 1.00 79.56 127 PRO A CA 1
ATOM 999 C C . PRO A 1 127 ? -4.649 -11.042 -9.167 1.00 79.56 127 PRO A C 1
ATOM 1001 O O . PRO A 1 127 ? -5.741 -10.488 -9.269 1.00 79.56 127 PRO A O 1
ATOM 1004 N N . ASP A 1 128 ? -4.508 -12.362 -9.224 1.00 74.31 128 ASP A N 1
ATOM 1005 C CA . ASP A 1 128 ? -5.656 -13.255 -9.108 1.00 74.31 128 ASP A CA 1
ATOM 1006 C C . ASP A 1 128 ? -6.173 -13.246 -7.661 1.00 74.31 128 ASP A C 1
ATOM 1008 O O . ASP A 1 128 ? -5.423 -13.007 -6.707 1.00 74.31 128 ASP A O 1
ATOM 1012 N N . PHE A 1 129 ? -7.473 -13.485 -7.484 1.00 59.88 129 PHE A N 1
ATOM 1013 C CA . PHE A 1 129 ? -8.041 -13.688 -6.154 1.00 59.88 129 PHE A CA 1
ATOM 1014 C C . PHE A 1 129 ? -7.496 -15.007 -5.585 1.00 59.88 129 PHE A C 1
ATOM 1016 O O . PHE A 1 129 ? -7.887 -16.079 -6.042 1.00 59.88 129 PHE A O 1
ATOM 1023 N N . TYR A 1 130 ? -6.580 -14.905 -4.618 1.00 52.53 130 TYR A N 1
ATOM 1024 C CA . TYR A 1 130 ? -6.101 -16.022 -3.796 1.00 52.53 130 TYR A CA 1
ATOM 1025 C C . TYR A 1 130 ? -7.067 -16.325 -2.649 1.00 52.53 130 TYR A C 1
ATOM 1027 O O . TYR A 1 130 ? -7.585 -15.355 -2.040 1.00 52.53 130 TYR A O 1
#